Protein AF-A0A6N8G6D2-F1 (afdb_monomer_lite)

Radius of gyration: 18.11 Å; chains: 1; bounding box: 36×23×50 Å

Structure (mmCIF, N/CA/C/O backbone):
data_AF-A0A6N8G6D2-F1
#
_entry.id   AF-A0A6N8G6D2-F1
#
loop_
_atom_site.group_PDB
_atom_site.id
_atom_site.type_symbol
_atom_site.label_atom_id
_atom_site.label_alt_id
_atom_site.label_comp_id
_atom_site.label_asym_id
_atom_site.label_entity_id
_atom_site.label_seq_id
_atom_site.pdbx_PDB_ins_code
_atom_site.Cartn_x
_atom_site.Cartn_y
_atom_site.Cartn_z
_atom_site.occupancy
_atom_site.B_iso_or_equiv
_atom_site.auth_seq_id
_atom_site.auth_comp_id
_atom_site.auth_asym_id
_atom_site.auth_atom_id
_atom_site.pdbx_PDB_model_num
ATOM 1 N N . MET A 1 1 ? 1.265 -3.365 23.463 1.00 74.94 1 MET A N 1
ATOM 2 C CA . MET A 1 1 ? 0.790 -1.967 23.446 1.00 74.94 1 MET A CA 1
ATOM 3 C C . MET A 1 1 ? -0.461 -1.901 24.295 1.00 74.94 1 MET A C 1
ATOM 5 O O . MET A 1 1 ? -1.360 -2.697 24.056 1.00 74.94 1 MET A O 1
ATOM 9 N N . SER A 1 2 ? -0.490 -1.037 25.307 1.00 89.69 2 SER A N 1
ATOM 10 C CA . SER A 1 2 ? -1.670 -0.842 26.163 1.00 89.69 2 SER A CA 1
ATOM 11 C C . SER A 1 2 ? -2.688 0.113 25.518 1.00 89.69 2 SER A C 1
ATOM 13 O O . SER A 1 2 ? -2.339 0.878 24.615 1.00 89.69 2 SER A O 1
ATOM 15 N N . GLN A 1 3 ? -3.942 0.119 25.989 1.00 88.06 3 GLN A N 1
ATOM 16 C CA . GLN A 1 3 ? -4.967 1.054 25.491 1.00 88.06 3 GLN A CA 1
ATOM 17 C C . GLN A 1 3 ? -4.564 2.523 25.714 1.00 88.06 3 GLN A C 1
ATOM 19 O O . GLN A 1 3 ? -4.841 3.374 24.869 1.00 88.06 3 GLN A O 1
ATOM 24 N N . ALA A 1 4 ? -3.881 2.825 26.825 1.00 89.25 4 ALA A N 1
ATOM 25 C CA . ALA A 1 4 ? -3.388 4.168 27.136 1.00 89.25 4 ALA A CA 1
ATOM 26 C C . ALA A 1 4 ? -2.282 4.612 26.168 1.00 89.25 4 ALA A C 1
ATOM 28 O O . ALA A 1 4 ? -2.336 5.720 25.633 1.00 89.25 4 ALA A O 1
ATOM 29 N N . GLU A 1 5 ? -1.327 3.727 25.875 1.00 90.38 5 GLU A N 1
ATOM 30 C CA . GLU A 1 5 ? -0.281 3.980 24.877 1.00 90.38 5 GLU A CA 1
ATOM 31 C C . GLU A 1 5 ? -0.869 4.178 23.477 1.00 90.38 5 GLU A C 1
ATOM 33 O O . GLU A 1 5 ? -0.444 5.074 22.744 1.00 90.38 5 GLU A O 1
ATOM 38 N N . LEU A 1 6 ? -1.863 3.365 23.101 1.00 89.56 6 LEU A N 1
ATOM 39 C CA . LEU A 1 6 ? -2.538 3.477 21.810 1.00 89.56 6 LEU A CA 1
ATOM 40 C C . LEU A 1 6 ? -3.316 4.793 21.702 1.00 89.56 6 LEU A C 1
ATOM 42 O O . LEU A 1 6 ? -3.183 5.497 20.703 1.00 89.56 6 LEU A O 1
ATOM 46 N N . ALA A 1 7 ? -4.074 5.160 22.739 1.00 91.00 7 ALA A N 1
ATOM 47 C CA . ALA A 1 7 ? -4.801 6.424 22.813 1.00 91.00 7 ALA A CA 1
ATOM 48 C C . ALA A 1 7 ? -3.856 7.626 22.649 1.00 91.00 7 ALA A C 1
ATOM 50 O O . ALA A 1 7 ? -4.122 8.527 21.849 1.00 91.00 7 ALA A O 1
ATOM 51 N N . GLN A 1 8 ? -2.705 7.599 23.328 1.00 92.00 8 GLN A N 1
ATOM 52 C CA . GLN A 1 8 ? -1.685 8.639 23.215 1.00 92.00 8 GLN A CA 1
ATOM 53 C C . GLN A 1 8 ? -1.085 8.703 21.802 1.00 92.00 8 GLN A C 1
ATOM 55 O O . GLN A 1 8 ? -1.037 9.781 21.205 1.00 92.00 8 GLN A O 1
ATOM 60 N N . LYS A 1 9 ? -0.670 7.562 21.231 1.00 90.31 9 LYS A N 1
ATOM 61 C CA . LYS A 1 9 ? -0.086 7.501 19.877 1.00 90.31 9 LYS A CA 1
ATOM 62 C C . LYS A 1 9 ? -1.075 7.918 18.788 1.00 90.31 9 LYS A C 1
ATOM 64 O O . LYS A 1 9 ? -0.696 8.644 17.871 1.00 90.31 9 LYS A O 1
ATOM 69 N N . ALA A 1 10 ? -2.334 7.504 18.905 1.00 89.62 10 ALA A N 1
ATOM 70 C CA . ALA A 1 10 ? -3.398 7.833 17.960 1.00 89.62 10 ALA A CA 1
ATOM 71 C C . ALA A 1 10 ? -3.985 9.240 18.171 1.00 89.62 10 ALA A C 1
ATOM 73 O O . ALA A 1 10 ? -4.791 9.689 17.357 1.00 89.62 10 ALA A O 1
ATOM 74 N N . ARG A 1 11 ? -3.589 9.951 19.242 1.00 90.62 11 ARG A N 1
ATOM 75 C CA . ARG A 1 11 ? -4.169 11.238 19.673 1.00 90.62 11 ARG A CA 1
ATOM 76 C C . ARG A 1 11 ? -5.691 11.153 19.837 1.00 90.62 11 ARG A C 1
ATOM 78 O O . ARG A 1 11 ? -6.438 12.013 19.365 1.00 90.62 11 ARG A O 1
ATOM 85 N N . MET A 1 12 ? -6.142 10.087 20.490 1.00 89.12 12 MET A N 1
ATOM 86 C CA . MET A 1 12 ? -7.546 9.776 20.742 1.00 89.12 12 MET A CA 1
ATOM 87 C C . MET A 1 12 ? -7.814 9.658 22.239 1.00 89.12 12 MET A C 1
ATOM 89 O O . MET A 1 12 ? -6.921 9.373 23.029 1.00 89.12 12 MET A O 1
ATOM 93 N N . HIS A 1 13 ? -9.068 9.866 22.634 1.00 91.12 13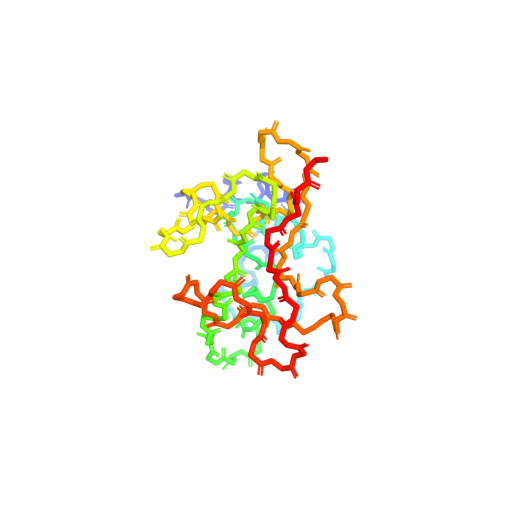 HIS A N 1
ATOM 94 C CA . HIS A 1 13 ? -9.483 9.654 24.015 1.00 91.12 13 HIS A CA 1
ATOM 95 C C . HIS A 1 13 ? -9.538 8.153 24.337 1.00 91.12 13 HIS A C 1
ATOM 97 O O . HIS A 1 13 ? -10.011 7.364 23.516 1.00 91.12 13 HIS A O 1
ATOM 103 N N . LEU A 1 14 ? -9.128 7.761 25.547 1.00 90.00 14 LEU A N 1
ATOM 104 C CA . LEU A 1 14 ? -9.085 6.357 25.978 1.00 90.00 14 LEU A CA 1
ATOM 105 C C . LEU A 1 14 ? -10.446 5.654 25.835 1.00 90.00 14 LEU A C 1
ATOM 107 O O . LEU A 1 14 ? -10.528 4.533 25.342 1.00 90.00 14 LEU A O 1
ATOM 111 N N . GLN A 1 15 ? -11.538 6.345 26.178 1.00 90.06 15 GLN A N 1
ATOM 112 C CA . GLN A 1 15 ? -12.890 5.792 26.020 1.00 90.06 15 GLN A CA 1
ATOM 113 C C . GLN A 1 15 ? -13.255 5.511 24.557 1.00 90.06 15 GLN A C 1
ATOM 115 O O . GLN A 1 15 ? -14.020 4.588 24.289 1.00 90.06 15 GLN A O 1
ATOM 120 N N . SER A 1 16 ? -12.735 6.294 23.608 1.00 87.75 16 SER A N 1
ATOM 121 C CA . SER A 1 16 ? -12.981 6.051 22.184 1.00 87.75 16 SER A CA 1
ATOM 1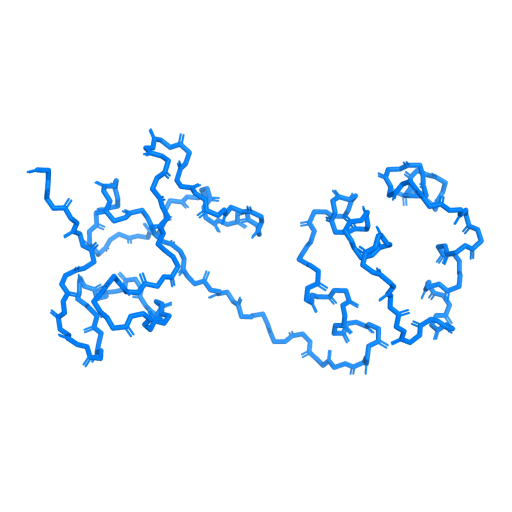22 C C . SER A 1 16 ? -12.309 4.758 21.734 1.00 87.75 16 SER A C 1
ATOM 124 O O . SER A 1 16 ? -12.934 3.989 21.015 1.00 87.75 16 SER A O 1
ATOM 126 N N . ILE A 1 17 ? -11.090 4.481 22.215 1.00 88.31 17 ILE A N 1
ATOM 127 C CA . ILE A 1 17 ? -10.401 3.204 21.974 1.00 88.31 17 ILE A CA 1
ATOM 128 C C . ILE A 1 17 ? -11.229 2.040 22.534 1.00 88.31 17 ILE A C 1
ATOM 130 O O . ILE A 1 17 ? -11.527 1.102 21.802 1.00 88.31 17 ILE A O 1
ATOM 134 N N . GLY A 1 18 ? -11.719 2.148 23.774 1.00 89.06 18 GLY A N 1
ATOM 135 C CA . GLY A 1 18 ? -12.566 1.108 24.370 1.00 89.06 18 GLY A CA 1
ATOM 136 C C . GLY A 1 18 ? -13.879 0.855 23.609 1.00 89.06 18 GLY A C 1
ATOM 137 O O . GLY A 1 18 ? -14.329 -0.285 23.503 1.00 89.06 18 GLY A O 1
ATOM 138 N N . LYS A 1 19 ? -14.502 1.890 23.025 1.00 88.56 19 LYS A N 1
ATOM 139 C CA . LYS A 1 19 ? -15.696 1.726 22.165 1.00 88.56 19 LYS A CA 1
ATOM 140 C C . LYS A 1 19 ? -15.384 1.010 20.849 1.00 88.56 19 LYS A C 1
ATOM 142 O O . LYS A 1 19 ? -16.225 0.253 20.370 1.00 88.56 19 LYS A O 1
ATOM 147 N N . ILE A 1 20 ? -14.199 1.240 20.291 1.00 87.25 20 ILE A N 1
ATOM 148 C CA . ILE A 1 20 ? -13.743 0.584 19.063 1.00 87.25 20 ILE A CA 1
ATOM 149 C C . ILE A 1 20 ? -13.436 -0.889 19.341 1.00 87.25 20 ILE A C 1
ATOM 151 O O . ILE A 1 20 ? -13.969 -1.751 18.653 1.00 87.25 20 ILE A O 1
ATOM 155 N N . GLU A 1 21 ? -12.667 -1.187 20.392 1.00 86.81 21 GLU A N 1
ATOM 156 C CA . GLU A 1 21 ? -12.319 -2.568 20.767 1.00 86.81 21 GLU A CA 1
ATOM 157 C C . GLU A 1 21 ? -13.544 -3.399 21.176 1.00 86.81 21 GLU A C 1
ATOM 159 O O . GLU A 1 21 ? -13.614 -4.585 20.875 1.00 86.81 21 GLU A O 1
ATOM 164 N N . SER A 1 22 ? -14.548 -2.778 21.805 1.00 86.19 22 SER A N 1
ATOM 165 C CA . SER A 1 22 ? -15.818 -3.446 22.136 1.00 86.19 22 SER A CA 1
ATOM 166 C C . SER A 1 22 ? -16.785 -3.598 20.952 1.00 86.19 22 SER A C 1
ATOM 168 O O . SER A 1 22 ? -17.919 -4.027 21.154 1.00 86.19 22 SER A O 1
ATOM 170 N N . GLY A 1 23 ? -16.386 -3.218 19.731 1.00 81.75 23 GLY A N 1
ATOM 171 C CA . GLY A 1 23 ? -17.211 -3.349 18.523 1.00 81.75 23 GLY A CA 1
ATOM 172 C C . GLY A 1 23 ? -18.410 -2.396 18.457 1.00 81.75 23 GLY A C 1
ATOM 173 O O . GLY A 1 23 ? -19.248 -2.512 17.569 1.00 81.75 23 GLY A O 1
ATOM 174 N N . LYS A 1 24 ? -18.509 -1.419 19.370 1.00 84.56 24 LYS A N 1
ATOM 175 C CA . LYS A 1 24 ? -19.602 -0.427 19.383 1.00 84.56 24 LYS A CA 1
ATOM 176 C C . LYS A 1 24 ? -19.436 0.648 18.309 1.00 84.56 24 LYS A C 1
ATOM 178 O O . LYS A 1 24 ? -20.365 1.409 18.048 1.00 84.56 24 LYS A O 1
ATOM 183 N N . THR A 1 25 ? -18.249 0.763 17.716 1.00 83.50 25 THR A N 1
ATOM 184 C CA . THR A 1 25 ? -17.951 1.714 16.642 1.00 83.50 25 THR A CA 1
ATOM 185 C C . THR A 1 25 ? -17.927 1.001 15.294 1.00 83.50 25 THR A C 1
ATOM 187 O O . THR A 1 25 ? -16.952 0.347 14.946 1.00 83.50 25 THR A O 1
ATOM 190 N N . THR A 1 26 ? -18.994 1.186 14.518 1.00 80.75 26 THR A N 1
ATOM 191 C CA . THR A 1 26 ? -19.153 0.621 13.166 1.00 80.75 26 THR A CA 1
ATOM 192 C C . THR A 1 26 ? -18.555 1.499 12.064 1.00 80.75 26 THR A C 1
ATOM 194 O O . THR A 1 26 ? -18.421 1.065 10.923 1.00 80.75 26 THR A O 1
ATOM 197 N N . ARG A 1 27 ? -18.185 2.748 12.382 1.00 84.56 27 ARG A N 1
ATOM 198 C CA . ARG A 1 27 ? -17.536 3.677 11.449 1.00 84.56 27 ARG A CA 1
ATOM 199 C C . ARG A 1 27 ? -16.558 4.592 12.174 1.00 84.56 27 ARG A C 1
ATOM 201 O O . ARG A 1 27 ? -16.921 5.247 13.151 1.00 84.56 27 ARG A O 1
ATOM 208 N N . LEU A 1 28 ? -15.338 4.686 11.654 1.00 86.19 28 LEU A N 1
ATOM 209 C CA . LEU A 1 28 ? -14.332 5.638 12.118 1.00 86.19 28 LEU A CA 1
ATOM 210 C C . LEU A 1 28 ? -14.439 6.944 11.326 1.00 86.19 28 LEU A C 1
ATOM 212 O O . LEU A 1 28 ? -14.672 6.945 10.119 1.00 86.19 28 LEU A O 1
ATOM 216 N N . ASN A 1 29 ? -14.261 8.075 12.008 1.00 89.25 29 ASN A N 1
ATOM 217 C CA . ASN A 1 29 ? -14.056 9.350 11.321 1.00 89.25 29 ASN A CA 1
ATOM 218 C C . ASN A 1 29 ? -12.616 9.428 10.770 1.00 89.25 29 ASN A C 1
ATOM 220 O O . ASN A 1 29 ? -11.728 8.723 11.249 1.00 89.25 29 ASN A O 1
ATOM 224 N N . SER A 1 30 ? -12.371 10.317 9.799 1.00 86.81 30 SER A N 1
ATOM 225 C CA . SER A 1 30 ? -11.061 10.450 9.133 1.00 86.81 30 SER A CA 1
ATOM 226 C C . SER A 1 30 ? -9.905 10.716 10.109 1.00 86.81 30 SER A C 1
ATOM 228 O O . SER A 1 30 ? -8.840 10.121 9.980 1.00 86.81 30 SER A O 1
ATOM 230 N N . LYS A 1 31 ? -10.115 11.534 11.148 1.00 89.31 31 LYS A N 1
ATOM 231 C CA . LYS A 1 31 ? -9.075 11.841 12.143 1.00 89.31 31 LYS A CA 1
ATOM 232 C C . LYS A 1 31 ? -8.704 10.619 12.989 1.00 89.31 31 LYS A C 1
ATOM 234 O O . LYS A 1 31 ? -7.526 10.383 13.240 1.00 89.31 31 LYS A O 1
ATOM 239 N N . SER A 1 32 ? -9.699 9.854 13.432 1.00 89.56 32 SER A N 1
ATOM 240 C CA . SER A 1 32 ? -9.512 8.623 14.201 1.00 89.56 32 SER A CA 1
ATOM 241 C C . SER A 1 32 ? -8.895 7.520 13.347 1.00 89.56 32 SER A C 1
ATOM 243 O O . SER A 1 32 ? -7.979 6.853 13.811 1.00 89.56 32 SER A O 1
ATOM 245 N N . SER A 1 33 ? -9.342 7.382 12.097 1.00 89.31 33 SER A N 1
ATOM 246 C CA . SER A 1 33 ? -8.768 6.458 11.114 1.00 89.31 33 SER A CA 1
ATOM 247 C C . SER A 1 33 ? -7.280 6.743 10.886 1.00 89.31 33 SER A C 1
ATOM 249 O O . SER A 1 33 ? -6.448 5.879 11.150 1.00 89.31 33 SER A O 1
ATOM 251 N N . ALA A 1 34 ? -6.919 7.982 10.537 1.00 87.50 34 ALA A N 1
ATOM 252 C CA . ALA A 1 34 ? -5.529 8.387 10.327 1.00 87.50 34 ALA A CA 1
ATOM 253 C C . ALA A 1 34 ? -4.663 8.235 11.593 1.00 87.50 34 ALA A C 1
ATOM 255 O O . ALA A 1 34 ? -3.516 7.786 11.528 1.00 87.50 34 ALA A O 1
ATOM 256 N N . GLY A 1 35 ? -5.210 8.587 12.762 1.00 90.56 35 GLY A N 1
ATOM 257 C CA . GLY A 1 35 ? -4.525 8.440 14.047 1.00 90.56 35 GLY A CA 1
ATOM 258 C C . GLY A 1 35 ? -4.206 6.981 14.377 1.00 90.56 35 GLY A C 1
ATOM 259 O O . GLY A 1 35 ? -3.064 6.657 14.705 1.00 90.56 35 GLY A O 1
ATOM 260 N N . LEU A 1 36 ? -5.194 6.095 14.241 1.00 90.19 36 LEU A N 1
ATOM 261 C CA . LEU A 1 36 ? -5.040 4.656 14.472 1.00 90.19 36 LEU A CA 1
ATOM 262 C C . LEU A 1 36 ? -4.121 4.010 13.439 1.00 90.19 36 LEU A C 1
ATOM 264 O O . LEU A 1 36 ? -3.235 3.249 13.810 1.00 90.19 36 LEU A O 1
ATOM 268 N N . SER A 1 37 ? -4.283 4.365 12.169 1.00 89.38 37 SER A N 1
ATOM 269 C CA . SER A 1 37 ? -3.459 3.906 11.051 1.00 89.38 37 SER A CA 1
ATOM 270 C C . SER A 1 37 ? -1.976 4.183 11.303 1.00 89.38 37 SER A C 1
ATOM 272 O O . SER A 1 37 ? -1.141 3.280 11.224 1.00 89.38 37 SER A O 1
ATOM 274 N N . LYS A 1 38 ? -1.652 5.397 11.763 1.00 87.06 38 LYS A N 1
ATOM 275 C CA . LYS A 1 38 ? -0.289 5.773 12.153 1.00 87.06 38 LYS A CA 1
ATOM 276 C C . LYS A 1 38 ? 0.195 5.062 13.419 1.00 87.06 38 LYS A C 1
ATOM 278 O O . LYS A 1 38 ? 1.353 4.658 13.486 1.00 87.06 38 LYS A O 1
ATOM 283 N N . ALA A 1 39 ? -0.656 4.937 14.436 1.00 90.25 39 ALA A N 1
ATOM 284 C CA . ALA A 1 39 ? -0.279 4.327 15.711 1.00 90.25 39 ALA A CA 1
ATOM 285 C C . ALA A 1 39 ? -0.019 2.816 15.593 1.00 90.25 39 ALA A C 1
ATOM 287 O O . ALA A 1 39 ? 0.892 2.300 16.241 1.00 90.25 39 ALA A O 1
ATOM 288 N N . LEU A 1 40 ? -0.807 2.135 14.758 1.00 87.44 40 LEU A N 1
ATOM 289 C CA . LEU A 1 40 ? -0.765 0.692 14.521 1.00 87.44 40 LEU A CA 1
ATOM 290 C C . LEU A 1 40 ? 0.097 0.305 13.310 1.00 87.44 40 LEU A C 1
ATOM 292 O O . LEU A 1 40 ? 0.365 -0.876 13.131 1.00 87.44 40 LEU A O 1
ATOM 296 N N . GLN A 1 41 ? 0.541 1.274 12.499 1.00 84.19 41 GLN A N 1
ATOM 297 C CA . GLN A 1 41 ? 1.284 1.048 11.249 1.00 84.19 41 GLN A CA 1
ATOM 298 C C . GLN A 1 41 ? 0.521 0.174 10.237 1.00 84.19 41 GLN A C 1
ATOM 300 O O . GLN A 1 41 ? 1.108 -0.606 9.489 1.00 84.19 41 GLN A O 1
ATOM 305 N N . VAL A 1 42 ? -0.803 0.328 10.192 1.00 84.88 42 VAL A N 1
ATOM 306 C CA . VAL A 1 42 ? -1.706 -0.377 9.264 1.00 84.88 42 VAL A CA 1
ATOM 307 C C . VAL A 1 42 ? -2.343 0.609 8.290 1.00 84.88 42 VAL A C 1
ATOM 309 O O . VAL A 1 42 ? -2.280 1.814 8.514 1.00 84.88 42 VAL A O 1
ATOM 312 N N . LEU A 1 43 ? -2.945 0.120 7.207 1.00 81.88 43 LEU A N 1
ATOM 313 C CA . LEU A 1 43 ? -3.689 0.965 6.269 1.00 81.88 43 LEU A CA 1
ATOM 314 C C . LEU A 1 43 ? -5.046 1.373 6.846 1.00 81.88 43 LEU A C 1
ATOM 316 O O . LEU A 1 43 ? -5.681 0.609 7.575 1.00 81.88 43 LEU A O 1
ATOM 320 N N . GLU A 1 44 ? -5.517 2.563 6.474 1.00 84.38 44 GLU A N 1
ATOM 321 C CA . GLU A 1 44 ? -6.854 3.034 6.853 1.00 84.38 44 GLU A CA 1
ATOM 322 C C . GLU A 1 44 ? -7.958 2.128 6.292 1.00 84.38 44 GLU A C 1
ATOM 324 O O . GLU A 1 44 ? -8.955 1.890 6.972 1.00 84.38 44 GLU A O 1
ATOM 329 N N . GLU A 1 45 ? -7.756 1.538 5.106 1.00 80.06 45 GLU A N 1
ATOM 330 C CA . GLU A 1 45 ? -8.722 0.598 4.522 1.00 80.06 45 GLU A CA 1
ATOM 331 C C . GLU A 1 45 ? -8.921 -0.650 5.393 1.00 80.06 45 GLU A C 1
ATOM 333 O O . GLU A 1 45 ? -10.028 -1.181 5.470 1.00 80.06 45 GLU A O 1
ATOM 338 N N . TYR A 1 46 ? -7.878 -1.104 6.096 1.00 84.19 46 TYR A N 1
ATOM 339 C CA . TYR A 1 46 ? -7.981 -2.249 7.004 1.00 84.19 46 TYR A CA 1
ATOM 340 C C . TYR A 1 46 ? -8.789 -1.910 8.253 1.00 84.19 46 TYR A C 1
ATOM 342 O O . TYR A 1 46 ? -9.539 -2.752 8.742 1.00 84.19 46 TYR A O 1
ATOM 350 N N . LEU A 1 47 ? -8.677 -0.675 8.746 1.00 86.38 47 LEU A N 1
ATOM 351 C CA . LEU A 1 47 ? -9.479 -0.202 9.872 1.00 86.38 47 LEU A CA 1
ATOM 352 C C . LEU A 1 47 ? -10.957 -0.084 9.486 1.00 86.38 47 LEU A C 1
ATOM 354 O O . LEU A 1 47 ? -11.826 -0.484 10.257 1.00 86.38 47 LEU A O 1
ATOM 358 N N . ASP A 1 48 ? -11.248 0.416 8.285 1.00 83.25 48 ASP A N 1
ATOM 359 C CA . ASP A 1 48 ? -12.616 0.508 7.768 1.00 83.25 48 ASP A CA 1
ATOM 360 C C . ASP A 1 48 ? -13.233 -0.880 7.523 1.00 83.25 48 ASP A C 1
ATOM 362 O O . ASP A 1 48 ? -14.368 -1.133 7.931 1.00 83.25 48 ASP A O 1
ATOM 366 N N . ALA A 1 49 ? -12.470 -1.814 6.943 1.00 81.44 49 ALA A N 1
ATOM 367 C CA . ALA A 1 49 ? -12.895 -3.202 6.766 1.00 81.44 49 ALA A CA 1
ATOM 368 C C . ALA A 1 49 ? -13.165 -3.900 8.111 1.00 81.44 49 ALA A C 1
ATOM 370 O O . ALA A 1 49 ? -14.205 -4.544 8.263 1.00 81.44 49 ALA A O 1
ATOM 371 N N . ALA A 1 50 ? -12.288 -3.705 9.104 1.00 83.19 50 ALA A N 1
ATOM 372 C CA . ALA A 1 50 ? -12.470 -4.231 10.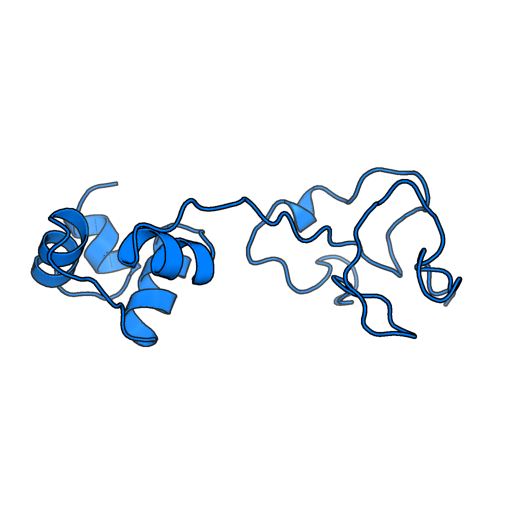455 1.00 83.19 50 ALA A CA 1
ATOM 373 C C . ALA A 1 50 ? -13.735 -3.669 11.127 1.00 83.19 50 ALA A C 1
ATOM 375 O O . ALA A 1 50 ? -14.514 -4.430 11.696 1.00 83.19 50 ALA A O 1
ATOM 376 N N . CYS A 1 51 ? -13.995 -2.361 11.010 1.00 84.06 51 CYS A N 1
ATOM 377 C CA . CYS A 1 51 ? -15.212 -1.738 11.542 1.00 84.06 51 CYS A CA 1
ATOM 378 C C . CYS A 1 51 ? -16.500 -2.232 10.867 1.00 84.06 51 CYS A C 1
ATOM 380 O O . CYS A 1 51 ? -17.546 -2.283 11.513 1.00 84.06 51 CYS A O 1
ATOM 382 N N . LYS A 1 52 ? -16.435 -2.595 9.582 1.00 81.88 52 LYS A N 1
ATOM 383 C CA . LYS A 1 52 ? -17.574 -3.108 8.804 1.00 81.88 52 LYS A CA 1
ATOM 384 C C . LYS A 1 52 ? -17.755 -4.626 8.901 1.00 81.88 52 LYS A C 1
ATOM 386 O O . LYS A 1 52 ? -18.722 -5.142 8.349 1.00 81.88 52 LYS A O 1
ATOM 391 N N . GLY A 1 53 ? -16.840 -5.340 9.558 1.00 77.62 53 GLY A N 1
ATOM 392 C CA . GLY A 1 53 ? -16.851 -6.805 9.613 1.00 77.62 53 GLY A CA 1
ATOM 393 C C . GLY A 1 53 ? -16.620 -7.469 8.250 1.00 77.62 53 GLY A C 1
ATOM 394 O O . GLY A 1 53 ? -17.031 -8.608 8.044 1.00 77.62 53 GLY A O 1
ATOM 395 N N . ILE A 1 54 ? -15.995 -6.760 7.306 1.00 80.12 54 ILE A N 1
ATOM 396 C CA . ILE A 1 54 ? -15.678 -7.294 5.979 1.00 80.12 54 ILE A CA 1
ATOM 397 C C . ILE A 1 54 ? -14.354 -8.058 6.090 1.00 80.12 54 ILE A C 1
ATOM 399 O O . ILE A 1 54 ? -13.404 -7.530 6.677 1.00 80.12 54 ILE A O 1
ATOM 403 N N . PRO A 1 55 ? -14.245 -9.276 5.527 1.00 73.50 55 PRO A N 1
ATOM 404 C CA . PRO A 1 55 ? -12.974 -9.982 5.490 1.00 73.50 55 PRO A CA 1
ATOM 405 C C . PRO A 1 55 ? -11.930 -9.124 4.771 1.00 73.50 55 PRO A C 1
ATOM 407 O O . PRO A 1 55 ? -12.101 -8.744 3.609 1.00 73.50 55 PRO A O 1
ATOM 410 N N . ILE A 1 56 ? -10.837 -8.817 5.473 1.00 68.38 56 ILE A N 1
ATOM 411 C CA . ILE A 1 56 ? -9.698 -8.104 4.898 1.00 68.38 56 ILE A CA 1
ATOM 412 C C . ILE A 1 56 ? -9.052 -9.049 3.890 1.00 68.38 56 ILE A C 1
ATOM 414 O O . ILE A 1 56 ? -8.261 -9.922 4.240 1.00 68.38 56 ILE A O 1
ATOM 418 N N . THR A 1 57 ? -9.403 -8.884 2.618 1.00 61.53 57 THR A N 1
ATOM 419 C CA . THR A 1 57 ? -8.618 -9.477 1.543 1.00 61.53 57 THR A CA 1
ATOM 420 C C . THR A 1 57 ? -7.370 -8.617 1.470 1.00 61.53 57 THR A C 1
ATOM 422 O O . THR A 1 57 ? -7.475 -7.432 1.159 1.00 61.53 57 THR A O 1
ATOM 425 N N . ALA A 1 58 ? -6.212 -9.155 1.854 1.00 56.19 58 ALA A N 1
ATOM 426 C CA . ALA A 1 58 ? -4.951 -8.435 1.757 1.00 56.19 58 ALA A CA 1
ATOM 427 C C . ALA A 1 58 ? -4.686 -8.140 0.277 1.00 56.19 58 ALA A C 1
ATOM 429 O O . ALA A 1 58 ? -4.065 -8.934 -0.427 1.00 56.19 58 ALA A O 1
ATOM 430 N N . VAL A 1 59 ? -5.190 -7.010 -0.219 1.00 54.31 59 VAL A N 1
ATOM 431 C CA . VAL A 1 59 ? -4.783 -6.479 -1.510 1.00 54.31 59 VAL A CA 1
ATOM 432 C C . VAL A 1 59 ? -3.381 -5.950 -1.272 1.00 54.31 59 VAL A C 1
ATOM 434 O O . VAL A 1 59 ? -3.172 -4.780 -0.962 1.00 54.31 59 VAL A O 1
ATOM 437 N N . GLN A 1 60 ? -2.402 -6.850 -1.347 1.00 60.66 60 GLN A N 1
ATOM 438 C CA . GLN A 1 60 ? -1.019 -6.463 -1.539 1.00 60.66 60 GLN A CA 1
ATOM 439 C C . GLN A 1 60 ? -0.970 -5.803 -2.915 1.00 60.66 60 GLN A C 1
ATOM 441 O O . GLN A 1 60 ? -0.741 -6.460 -3.926 1.00 60.66 60 GLN A O 1
ATOM 446 N N . GLN A 1 61 ? -1.277 -4.506 -2.974 1.00 69.31 61 GLN A N 1
ATOM 447 C CA . GLN A 1 61 ? -0.924 -3.710 -4.134 1.00 69.31 61 GLN A CA 1
ATOM 448 C C . GLN A 1 61 ? 0.587 -3.829 -4.261 1.00 69.31 61 GLN A C 1
ATOM 450 O O . GLN A 1 61 ? 1.330 -3.339 -3.408 1.00 69.31 61 GLN A O 1
ATOM 455 N N . LEU A 1 62 ? 1.026 -4.563 -5.281 1.00 78.81 62 LEU A N 1
ATOM 456 C CA . LEU A 1 62 ? 2.435 -4.697 -5.580 1.00 78.81 62 LEU A CA 1
ATOM 457 C C . LEU A 1 62 ? 2.928 -3.329 -6.027 1.00 78.81 62 LEU A C 1
ATOM 459 O O . LEU A 1 62 ? 2.356 -2.699 -6.915 1.00 78.81 62 LEU A O 1
ATOM 463 N N . LYS A 1 63 ? 3.992 -2.870 -5.384 1.00 84.06 63 LYS A N 1
ATOM 464 C CA . LYS A 1 63 ? 4.627 -1.598 -5.694 1.00 84.06 63 LYS A CA 1
ATOM 465 C C . LYS A 1 63 ? 6.046 -1.877 -6.142 1.00 84.06 63 LYS A C 1
ATOM 467 O O . LYS A 1 63 ? 6.714 -2.753 -5.594 1.00 84.06 63 LYS A O 1
ATOM 472 N N . ILE A 1 64 ? 6.494 -1.132 -7.139 1.00 86.38 64 ILE A N 1
ATOM 473 C CA . ILE A 1 64 ? 7.874 -1.164 -7.617 1.00 86.38 64 ILE A CA 1
ATOM 474 C C . ILE A 1 64 ? 8.356 0.246 -7.870 1.00 86.38 64 ILE A C 1
ATOM 476 O O . ILE A 1 64 ? 7.580 1.161 -8.129 1.00 86.38 64 ILE A O 1
ATOM 480 N N . CYS A 1 65 ? 9.670 0.429 -7.842 1.00 87.62 65 CYS A N 1
ATOM 481 C CA . CYS A 1 65 ? 10.246 1.663 -8.334 1.00 87.62 65 CYS A CA 1
ATOM 482 C C . CYS A 1 65 ? 10.588 1.506 -9.821 1.00 87.62 65 CYS A C 1
ATOM 484 O O . CYS A 1 65 ? 11.541 0.807 -10.138 1.00 87.62 65 CYS A O 1
ATOM 486 N N . PRO A 1 66 ? 9.938 2.213 -10.754 1.00 84.75 66 PRO A N 1
ATOM 487 C CA . PRO A 1 66 ? 10.176 2.038 -12.185 1.00 84.75 66 PRO A CA 1
ATOM 488 C C . PRO A 1 66 ? 11.574 2.516 -12.608 1.00 84.75 66 PRO A C 1
ATOM 490 O O . PRO A 1 66 ? 12.032 2.210 -13.706 1.00 84.75 66 PRO A O 1
ATOM 493 N N . ARG A 1 67 ? 12.267 3.272 -11.746 1.00 86.75 67 ARG A N 1
ATOM 494 C CA . ARG A 1 67 ? 13.652 3.711 -11.957 1.00 86.75 67 ARG A CA 1
ATOM 495 C C . ARG A 1 67 ? 14.683 2.779 -11.321 1.00 86.75 67 ARG A C 1
ATOM 497 O O . ARG A 1 67 ? 15.719 2.533 -11.931 1.00 86.75 67 ARG A O 1
ATOM 504 N N . CYS A 1 68 ? 14.423 2.295 -10.108 1.00 85.19 68 CYS A N 1
ATOM 505 C CA . CYS A 1 68 ? 15.395 1.518 -9.329 1.00 85.19 68 CYS A CA 1
ATOM 506 C C . CYS A 1 68 ? 15.239 0.008 -9.524 1.00 85.19 68 CYS A C 1
ATOM 508 O O . CYS A 1 68 ? 16.239 -0.705 -9.535 1.00 85.19 68 CYS A O 1
ATOM 510 N N . TRP A 1 69 ? 14.011 -0.464 -9.734 1.00 86.44 69 TRP A N 1
ATOM 511 C CA . TRP A 1 69 ? 13.709 -1.883 -9.827 1.00 86.44 69 TRP A CA 1
ATOM 512 C C . TRP A 1 69 ? 14.318 -2.514 -11.083 1.00 86.44 69 TRP A C 1
ATOM 514 O O . TRP A 1 69 ? 14.406 -1.913 -12.168 1.00 86.44 69 TRP A O 1
ATOM 524 N N . THR A 1 70 ? 14.735 -3.769 -10.935 1.00 82.56 70 THR A N 1
ATOM 525 C CA . THR A 1 70 ? 15.243 -4.586 -12.033 1.00 82.56 70 THR A CA 1
ATOM 526 C C . THR A 1 70 ? 14.175 -5.598 -12.445 1.00 82.56 70 THR A C 1
ATOM 528 O O . THR A 1 70 ? 13.756 -6.409 -11.630 1.00 82.56 70 THR A O 1
ATOM 531 N N . PRO A 1 71 ? 13.707 -5.576 -13.705 1.00 79.12 71 PRO A N 1
ATOM 532 C CA . PRO A 1 71 ? 12.664 -6.486 -14.147 1.00 79.12 71 PRO A CA 1
ATOM 533 C C . PRO A 1 71 ? 13.028 -7.953 -13.934 1.00 79.12 71 PRO A C 1
ATOM 535 O O . PRO A 1 71 ? 14.123 -8.372 -14.303 1.00 79.12 71 PRO A O 1
ATOM 538 N N . GLY A 1 72 ? 12.090 -8.723 -13.383 1.00 72.00 72 GLY A N 1
ATOM 539 C CA . GLY A 1 72 ? 12.295 -10.135 -13.059 1.00 72.00 72 GLY A CA 1
ATOM 540 C C . GLY A 1 72 ? 12.909 -10.387 -11.680 1.00 72.00 72 GLY A C 1
ATOM 541 O O . GLY A 1 72 ? 13.066 -11.547 -11.311 1.00 72.00 72 GLY A O 1
ATOM 542 N N . THR A 1 73 ? 13.220 -9.343 -10.903 1.00 79.12 73 THR A N 1
ATOM 543 C CA . THR A 1 73 ? 13.553 -9.478 -9.478 1.00 79.12 73 THR A CA 1
ATOM 544 C C . THR A 1 73 ? 12.336 -9.189 -8.608 1.00 79.12 73 THR A C 1
ATOM 546 O O . THR A 1 73 ? 11.386 -8.525 -9.031 1.00 79.12 73 THR A O 1
ATOM 549 N N . GLU A 1 74 ? 12.371 -9.650 -7.362 1.00 80.31 74 GLU A N 1
ATOM 550 C CA . GLU A 1 74 ? 11.389 -9.238 -6.360 1.00 80.31 74 GLU A CA 1
ATOM 551 C C . GLU A 1 74 ? 11.420 -7.713 -6.151 1.00 80.31 74 GLU A C 1
ATOM 553 O O . GLU A 1 74 ? 12.400 -7.037 -6.490 1.00 80.31 74 GLU A O 1
ATOM 558 N N . ALA A 1 75 ? 10.317 -7.163 -5.638 1.00 79.06 75 ALA A N 1
ATOM 559 C CA . ALA A 1 75 ? 10.257 -5.758 -5.254 1.00 79.06 75 ALA A CA 1
ATOM 560 C C . ALA A 1 75 ? 11.198 -5.512 -4.074 1.00 79.06 75 ALA A C 1
ATOM 562 O O . ALA A 1 75 ? 11.377 -6.374 -3.213 1.00 79.06 75 ALA A O 1
ATOM 563 N N . GLU A 1 76 ? 11.783 -4.319 -4.008 1.00 80.25 76 GLU A N 1
ATOM 564 C CA . GLU A 1 76 ? 12.622 -3.967 -2.871 1.00 80.25 76 GLU A CA 1
ATOM 565 C C . GLU A 1 76 ? 11.816 -4.027 -1.562 1.00 80.25 76 GLU A C 1
ATOM 567 O O . GLU A 1 76 ? 10.667 -3.583 -1.509 1.00 80.25 76 GLU A O 1
ATOM 572 N N . ALA A 1 77 ? 12.441 -4.500 -0.477 1.00 77.75 77 ALA A N 1
ATOM 573 C CA . ALA A 1 77 ? 11.790 -4.689 0.825 1.00 77.75 77 ALA A CA 1
ATOM 574 C C . ALA A 1 77 ? 11.101 -3.422 1.375 1.00 77.75 77 ALA A C 1
ATOM 576 O O . ALA A 1 77 ? 10.180 -3.521 2.181 1.00 77.75 77 ALA A O 1
ATOM 577 N N . MET A 1 78 ? 11.492 -2.227 0.914 1.00 79.56 78 MET A N 1
ATOM 578 C CA . MET A 1 78 ? 10.822 -0.967 1.263 1.00 79.56 78 MET A CA 1
ATOM 579 C C . MET A 1 78 ? 9.325 -0.963 0.912 1.00 79.56 78 MET A C 1
ATOM 581 O O . MET A 1 78 ? 8.535 -0.341 1.622 1.00 79.56 78 MET A O 1
ATOM 585 N N . TRP A 1 79 ? 8.923 -1.684 -0.139 1.00 77.94 79 TRP A N 1
ATOM 586 C CA . TRP A 1 79 ? 7.532 -1.777 -0.580 1.00 77.94 79 TRP A CA 1
ATOM 587 C C . TRP A 1 79 ? 6.664 -2.666 0.314 1.00 77.94 79 TRP A C 1
ATOM 589 O O . TRP A 1 79 ? 5.440 -2.582 0.244 1.00 77.94 79 TRP A O 1
ATOM 599 N N . LEU A 1 80 ? 7.274 -3.455 1.209 1.00 72.31 80 LEU A N 1
ATOM 600 C CA . LEU A 1 80 ? 6.554 -4.191 2.255 1.00 72.31 80 LEU A CA 1
ATOM 601 C C . LEU A 1 80 ? 5.931 -3.247 3.288 1.00 72.31 80 LEU A C 1
ATOM 603 O O . LEU A 1 80 ? 4.998 -3.632 3.990 1.00 72.31 80 LEU A O 1
ATOM 607 N N . HIS A 1 81 ? 6.425 -2.007 3.396 1.00 75.38 81 HIS A N 1
ATOM 608 C CA . HIS A 1 81 ? 5.840 -1.034 4.303 1.00 75.38 81 HIS A CA 1
ATOM 609 C C . HIS A 1 81 ? 4.477 -0.579 3.752 1.00 75.38 81 HIS A C 1
ATOM 611 O O . HIS A 1 81 ? 4.440 0.008 2.666 1.00 75.38 81 HIS A O 1
ATOM 617 N N . PRO A 1 82 ? 3.358 -0.741 4.482 1.00 70.75 82 PRO A N 1
ATOM 618 C CA . PRO A 1 82 ? 2.026 -0.438 3.946 1.00 70.75 82 PRO A CA 1
ATOM 619 C C . PRO A 1 82 ? 1.895 1.022 3.481 1.00 70.75 82 PRO A C 1
ATOM 621 O O . PRO A 1 82 ? 1.374 1.314 2.406 1.00 70.75 82 PRO A O 1
ATOM 624 N N . HIS A 1 83 ? 2.495 1.934 4.249 1.00 74.44 83 HIS A N 1
ATOM 625 C CA . HIS A 1 83 ? 2.532 3.376 3.976 1.00 74.44 83 HIS A CA 1
ATOM 626 C C . HIS A 1 83 ? 3.553 3.829 2.918 1.00 74.44 83 HIS A C 1
ATOM 628 O O . HIS A 1 83 ? 3.647 5.025 2.644 1.00 74.44 83 HIS A O 1
ATOM 634 N N . SER A 1 84 ? 4.331 2.922 2.318 1.00 78.31 84 SER A N 1
ATOM 635 C CA . SER A 1 84 ? 5.273 3.296 1.255 1.00 78.31 84 SER A CA 1
ATOM 636 C C . SER A 1 84 ? 4.502 3.754 0.009 1.00 78.31 84 SER A C 1
ATOM 638 O O . SER A 1 84 ? 3.842 2.964 -0.662 1.00 78.31 84 SER A O 1
ATOM 640 N N . LYS A 1 85 ? 4.521 5.058 -0.282 1.00 80.56 85 LYS A N 1
ATOM 641 C CA . LYS A 1 85 ? 3.925 5.629 -1.509 1.00 80.56 85 LYS A CA 1
ATOM 642 C C . LYS A 1 85 ? 4.976 5.964 -2.564 1.00 80.56 85 LYS A C 1
ATOM 644 O O . LYS A 1 85 ? 4.707 5.877 -3.754 1.00 80.56 85 LYS A O 1
ATOM 649 N N . PHE A 1 86 ? 6.180 6.301 -2.117 1.00 84.88 86 PHE A N 1
ATOM 650 C CA . PHE A 1 86 ? 7.288 6.724 -2.963 1.00 84.88 86 PHE A CA 1
ATOM 651 C C . PHE A 1 86 ? 8.516 5.862 -2.690 1.00 84.88 86 PHE A C 1
ATOM 653 O O . PHE A 1 86 ? 8.747 5.440 -1.556 1.00 84.88 86 PHE A O 1
ATOM 660 N N . CYS A 1 87 ? 9.331 5.646 -3.720 1.00 85.50 87 CYS A N 1
ATOM 661 C CA . CYS A 1 87 ? 10.631 5.004 -3.590 1.00 85.50 87 CYS A CA 1
ATOM 662 C C . CYS A 1 87 ? 11.546 5.819 -2.666 1.00 85.50 87 CYS A C 1
ATOM 664 O O . CYS A 1 87 ? 11.782 7.001 -2.915 1.00 85.50 87 CYS A O 1
ATOM 666 N N . PHE A 1 88 ? 12.137 5.182 -1.653 1.00 84.56 88 PHE A N 1
ATOM 667 C CA . PHE A 1 88 ? 13.020 5.868 -0.700 1.00 84.56 88 PHE A CA 1
ATOM 668 C C . PHE A 1 88 ? 14.364 6.289 -1.312 1.00 84.56 88 PHE A C 1
ATOM 670 O O . PHE A 1 88 ? 15.024 7.172 -0.777 1.00 84.56 88 PHE A O 1
ATOM 677 N N . ALA A 1 89 ? 14.760 5.695 -2.443 1.00 84.38 89 ALA A N 1
ATOM 678 C CA . ALA A 1 89 ? 16.014 6.015 -3.124 1.00 84.38 89 ALA A CA 1
ATOM 679 C C . ALA A 1 89 ? 15.888 7.161 -4.142 1.00 84.38 89 ALA A C 1
ATOM 681 O O . ALA A 1 89 ? 16.802 7.968 -4.276 1.00 84.38 89 ALA A O 1
ATOM 682 N N . CYS A 1 90 ? 14.781 7.237 -4.889 1.00 85.75 90 CYS A N 1
ATOM 683 C CA . CYS A 1 90 ? 14.636 8.212 -5.981 1.00 85.75 90 CYS A CA 1
ATOM 684 C C . CYS A 1 90 ? 13.323 9.009 -5.969 1.00 85.75 90 CYS A C 1
ATOM 686 O O . CYS A 1 90 ? 13.041 9.725 -6.931 1.00 85.75 90 CYS A O 1
ATOM 688 N N . GLY A 1 91 ? 12.492 8.852 -4.935 1.00 84.12 91 GLY A N 1
ATOM 689 C CA . GLY A 1 91 ? 11.232 9.582 -4.759 1.00 84.12 91 GLY A CA 1
ATOM 690 C C . GLY A 1 91 ? 10.136 9.238 -5.769 1.00 84.12 91 GLY A C 1
ATOM 691 O O . GLY A 1 91 ? 9.102 9.891 -5.790 1.00 84.12 91 GLY A O 1
ATOM 692 N N . THR A 1 92 ? 10.349 8.238 -6.624 1.00 84.94 92 THR A N 1
ATOM 693 C CA . THR A 1 92 ? 9.406 7.884 -7.689 1.00 84.94 92 THR A CA 1
ATOM 694 C C . THR A 1 92 ? 8.315 6.944 -7.176 1.00 84.94 92 THR A C 1
ATOM 696 O O . THR A 1 92 ? 8.619 5.971 -6.486 1.00 84.94 92 THR A O 1
ATOM 69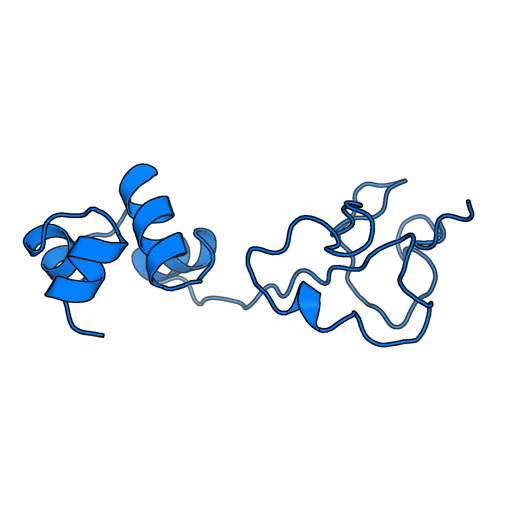9 N N . ASP A 1 93 ? 7.062 7.216 -7.521 1.00 82.06 93 ASP A N 1
ATOM 700 C CA . ASP A 1 93 ? 5.896 6.366 -7.283 1.00 82.06 93 ASP A CA 1
ATOM 701 C C . ASP A 1 93 ? 5.666 5.383 -8.447 1.00 82.06 93 ASP A C 1
ATOM 703 O O . ASP A 1 93 ? 5.952 5.699 -9.609 1.00 82.06 93 ASP A O 1
ATOM 707 N N . SER A 1 94 ? 5.186 4.172 -8.135 1.00 73.69 94 SER A N 1
ATOM 708 C CA . SER A 1 94 ? 4.564 3.255 -9.109 1.00 73.69 94 SER A CA 1
ATOM 709 C C . SER A 1 94 ? 3.915 2.060 -8.398 1.00 73.69 94 SER A C 1
ATOM 711 O O . SER A 1 94 ? 4.489 0.981 -8.259 1.00 73.69 94 SER A O 1
ATOM 713 N N . ASP A 1 95 ? 2.678 2.252 -7.961 1.00 77.81 95 ASP A N 1
ATOM 714 C CA . ASP A 1 95 ? 1.710 1.177 -7.694 1.00 77.81 95 ASP A CA 1
ATOM 715 C C . ASP A 1 95 ? 0.910 0.801 -8.963 1.00 77.81 95 ASP A C 1
ATOM 717 O O . ASP A 1 95 ? 0.223 -0.222 -9.018 1.00 77.81 95 ASP A O 1
ATOM 721 N N . ARG A 1 96 ? 1.011 1.641 -10.002 1.00 85.19 96 ARG A N 1
ATOM 722 C CA . ARG A 1 96 ? 0.258 1.561 -11.256 1.00 85.19 96 ARG A CA 1
ATOM 723 C C . ARG A 1 96 ? 1.151 1.697 -12.480 1.00 85.19 96 ARG A C 1
ATOM 725 O O . ARG A 1 96 ? 2.261 2.231 -12.425 1.00 85.19 96 ARG A O 1
ATOM 732 N N . CYS A 1 97 ? 0.648 1.219 -13.613 1.00 85.19 97 CYS A N 1
ATOM 733 C CA . CYS A 1 97 ? 1.242 1.451 -14.918 1.00 85.19 97 CYS A CA 1
ATOM 734 C C . CYS A 1 97 ? 1.120 2.931 -15.302 1.00 85.19 97 CYS A C 1
ATOM 736 O O . CYS A 1 97 ? 0.032 3.491 -15.288 1.00 85.19 97 CYS A O 1
ATOM 738 N N . ARG A 1 98 ? 2.212 3.553 -15.748 1.00 83.44 98 ARG A N 1
ATOM 739 C CA . ARG A 1 98 ? 2.208 4.966 -16.171 1.00 83.44 98 ARG A CA 1
ATOM 740 C C . ARG A 1 98 ? 1.438 5.244 -17.459 1.00 83.44 98 ARG A C 1
ATOM 742 O O . ARG A 1 98 ? 1.094 6.390 -17.712 1.00 83.44 98 ARG A O 1
ATOM 749 N N . SER A 1 99 ? 1.223 4.222 -18.285 1.00 86.12 99 SER A N 1
ATOM 750 C CA . SER A 1 99 ? 0.540 4.371 -19.572 1.00 86.12 99 SER A CA 1
ATOM 751 C C . SER A 1 99 ? -0.973 4.214 -19.429 1.00 86.12 99 SER A C 1
ATOM 753 O O . SER A 1 99 ? -1.710 5.100 -19.843 1.00 86.12 99 SER A O 1
ATOM 755 N N . CYS A 1 100 ? -1.442 3.121 -18.820 1.00 87.88 100 CYS A N 1
ATOM 756 C CA . CYS A 1 100 ? -2.877 2.835 -18.701 1.00 87.88 100 CYS A CA 1
ATOM 757 C C . CYS A 1 100 ? -3.452 3.034 -17.292 1.00 87.88 100 CYS A C 1
ATOM 759 O O . CYS A 1 100 ? -4.639 2.814 -17.093 1.00 87.88 100 CYS A O 1
ATOM 761 N N . ASN A 1 101 ? -2.635 3.426 -16.309 1.00 85.25 101 ASN A N 1
ATOM 762 C CA . ASN A 1 101 ? -3.026 3.621 -14.907 1.00 85.25 101 ASN A CA 1
ATOM 763 C C . ASN A 1 101 ? -3.558 2.366 -14.177 1.00 85.25 101 ASN A C 1
ATOM 765 O O . ASN A 1 101 ? -4.042 2.455 -13.043 1.00 85.25 101 ASN A O 1
ATOM 769 N N . GLU A 1 102 ? -3.430 1.187 -14.787 1.00 85.81 102 GLU A N 1
ATOM 770 C CA . GLU A 1 102 ? -3.821 -0.079 -14.166 1.00 85.81 102 GLU A CA 1
ATOM 771 C C . GLU A 1 102 ? -2.859 -0.509 -13.062 1.00 85.81 102 GLU A C 1
ATOM 773 O O . GLU A 1 102 ? -1.652 -0.267 -13.140 1.00 85.81 102 GLU A O 1
ATOM 778 N N . ALA A 1 103 ? -3.394 -1.172 -12.037 1.00 84.44 103 ALA A N 1
ATOM 779 C CA . ALA A 1 103 ? -2.604 -1.662 -10.912 1.00 84.44 103 ALA A CA 1
ATOM 780 C C . ALA A 1 103 ? -1.581 -2.720 -11.353 1.00 84.44 103 ALA A C 1
ATOM 782 O O . ALA A 1 103 ? -1.821 -3.529 -12.255 1.00 84.44 103 ALA A O 1
ATOM 783 N N . ILE A 1 104 ? -0.42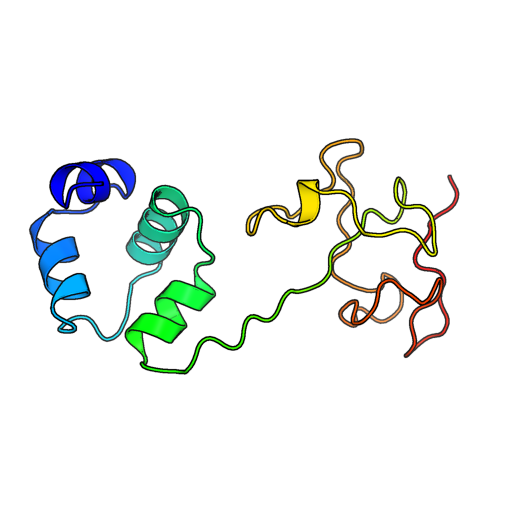5 -2.733 -10.693 1.00 83.00 104 ILE A N 1
ATOM 784 C CA . ILE A 1 104 ? 0.595 -3.752 -10.936 1.00 83.00 104 ILE A CA 1
ATOM 785 C C . ILE A 1 104 ? 0.155 -5.046 -10.249 1.00 83.00 104 ILE A C 1
ATOM 787 O O . ILE A 1 104 ? 0.090 -5.135 -9.027 1.00 83.00 104 ILE A O 1
ATOM 791 N N . VAL A 1 105 ? -0.166 -6.055 -11.057 1.00 79.88 105 VAL A N 1
ATOM 792 C CA . VAL A 1 105 ? -0.682 -7.351 -10.580 1.00 79.88 105 VAL A CA 1
ATOM 793 C C . VAL A 1 105 ? 0.401 -8.418 -10.434 1.00 79.88 105 VAL A C 1
ATOM 795 O O . VAL A 1 105 ? 0.180 -9.441 -9.792 1.00 79.88 105 VAL A O 1
ATOM 798 N N . SER A 1 106 ? 1.576 -8.220 -11.038 1.00 78.56 106 SER A N 1
ATOM 799 C CA . SER A 1 106 ? 2.668 -9.190 -10.980 1.00 78.56 106 SER A CA 1
ATOM 800 C C . SER A 1 106 ? 4.022 -8.546 -11.250 1.00 78.56 106 SER A C 1
ATOM 802 O O . SER A 1 106 ? 4.164 -7.758 -12.181 1.00 78.56 106 SER A O 1
ATOM 804 N N . LEU A 1 107 ? 5.029 -8.955 -10.476 1.00 77.94 107 LEU A N 1
ATOM 805 C CA . LEU A 1 107 ? 6.433 -8.571 -10.665 1.00 77.94 107 LEU A CA 1
ATOM 806 C C . LEU A 1 107 ? 7.187 -9.502 -11.623 1.00 77.94 107 LEU A C 1
ATOM 808 O O . LEU A 1 107 ? 8.320 -9.218 -12.003 1.00 77.94 107 LEU A O 1
ATOM 812 N N . LYS A 1 108 ? 6.567 -10.620 -12.029 1.00 78.12 108 LYS A N 1
ATOM 813 C CA . LYS A 1 108 ? 7.180 -11.567 -12.971 1.00 78.12 108 LYS A CA 1
ATOM 814 C C . LYS A 1 108 ? 7.345 -10.959 -14.361 1.00 78.12 108 LYS A C 1
ATOM 816 O O . LYS A 1 108 ? 8.263 -11.325 -15.089 1.00 78.12 108 LYS A O 1
ATOM 821 N N . PHE A 1 109 ? 6.451 -10.050 -14.740 1.00 78.75 109 PHE A N 1
ATOM 822 C CA . PHE A 1 109 ? 6.430 -9.468 -16.074 1.00 78.75 109 PHE A CA 1
ATOM 823 C C . PHE A 1 109 ? 7.151 -8.120 -16.093 1.00 78.75 109 PHE A C 1
ATOM 825 O O . PHE A 1 109 ? 6.899 -7.238 -15.278 1.00 78.75 109 PHE A O 1
ATOM 832 N N . ARG A 1 110 ? 8.031 -7.938 -17.081 1.00 83.81 110 ARG A N 1
ATOM 833 C CA . ARG A 1 110 ? 8.711 -6.658 -17.346 1.00 83.81 110 ARG A CA 1
ATOM 834 C C . ARG A 1 110 ? 7.770 -5.582 -17.911 1.00 83.81 110 ARG A C 1
ATOM 836 O O . ARG A 1 110 ? 8.088 -4.392 -17.858 1.00 83.81 110 ARG A O 1
ATOM 843 N N . PHE A 1 111 ? 6.634 -6.006 -18.453 1.00 85.88 111 PHE A N 1
ATOM 844 C CA . PHE A 1 111 ? 5.669 -5.178 -19.165 1.00 85.88 111 PHE A CA 1
ATOM 845 C C . PHE A 1 111 ? 4.305 -5.247 -18.485 1.00 85.88 111 PHE A C 1
ATOM 847 O O . PHE A 1 111 ? 3.958 -6.263 -17.880 1.00 85.88 111 PHE A O 1
ATOM 854 N N . CYS A 1 112 ? 3.522 -4.182 -18.627 1.00 86.94 112 CYS A N 1
ATOM 855 C CA . CYS A 1 112 ? 2.132 -4.176 -18.208 1.00 86.94 112 CYS A CA 1
ATOM 856 C C . CYS A 1 112 ? 1.333 -5.213 -19.015 1.00 86.94 112 CYS A C 1
ATOM 858 O O . CYS A 1 112 ? 1.350 -5.142 -20.246 1.00 86.94 112 CYS A O 1
ATOM 860 N N . PRO A 1 113 ? 0.594 -6.132 -18.366 1.00 85.62 113 PRO A N 1
ATOM 861 C CA . PRO A 1 113 ? -0.185 -7.148 -19.073 1.00 85.62 113 PRO A CA 1
ATOM 862 C C . PRO A 1 113 ? -1.369 -6.563 -19.858 1.00 85.62 113 PRO A C 1
ATOM 864 O O . PRO A 1 113 ? -1.889 -7.230 -20.744 1.00 85.62 113 PRO A O 1
ATOM 867 N N . TYR A 1 114 ? -1.785 -5.328 -19.555 1.00 87.94 114 TYR A N 1
ATOM 868 C CA . TYR A 1 114 ? -2.930 -4.677 -20.195 1.00 87.94 114 TYR A CA 1
ATOM 869 C C . TYR A 1 114 ? -2.539 -3.822 -21.404 1.00 87.94 114 TYR A C 1
ATOM 871 O O . TYR A 1 114 ? -3.201 -3.886 -22.433 1.00 87.94 114 TYR A O 1
ATOM 879 N N . CYS A 1 115 ? -1.469 -3.024 -21.304 1.00 89.00 115 CYS A N 1
ATOM 880 C CA . CYS A 1 115 ? -1.064 -2.104 -22.377 1.00 89.00 115 CYS A CA 1
ATOM 881 C C . CYS A 1 115 ? 0.303 -2.413 -23.004 1.00 89.00 115 CYS A C 1
ATOM 883 O O . CYS A 1 115 ? 0.763 -1.663 -23.860 1.00 89.00 115 CYS A O 1
ATOM 885 N N . GLY A 1 116 ? 1.010 -3.451 -22.545 1.00 86.62 116 GLY A N 1
ATOM 886 C CA . GLY A 1 116 ? 2.325 -3.837 -23.071 1.00 86.62 116 GLY A CA 1
ATOM 887 C C . GLY A 1 116 ? 3.463 -2.853 -22.775 1.00 86.62 116 GLY A C 1
ATOM 888 O O . GLY A 1 116 ? 4.604 -3.098 -23.160 1.00 86.62 116 GLY A O 1
ATOM 889 N N . THR A 1 117 ? 3.201 -1.748 -22.072 1.00 87.56 117 THR A N 1
ATOM 890 C CA . THR A 1 117 ? 4.234 -0.751 -21.760 1.00 87.56 117 THR A CA 1
ATOM 891 C C . THR A 1 117 ? 5.200 -1.284 -20.703 1.00 87.56 117 THR A C 1
ATOM 893 O O . THR A 1 117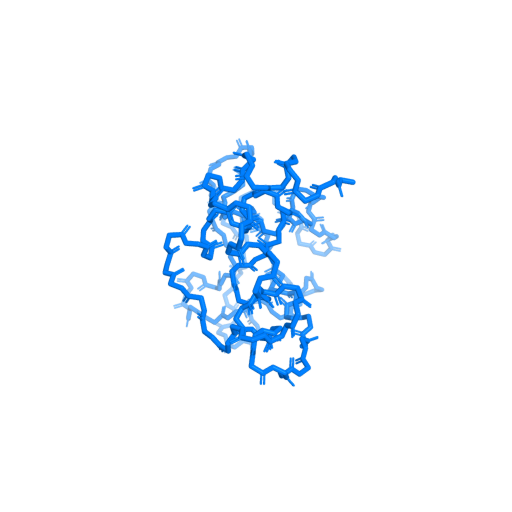 ? 4.782 -1.889 -19.715 1.00 87.56 117 THR A O 1
ATOM 896 N N . THR A 1 118 ? 6.502 -1.054 -20.893 1.00 87.00 118 THR A N 1
ATOM 897 C CA . THR A 1 118 ? 7.533 -1.401 -19.901 1.00 87.00 118 THR A CA 1
ATOM 898 C C . THR A 1 118 ? 7.295 -0.660 -18.588 1.00 87.00 118 THR A C 1
ATOM 900 O O . THR A 1 118 ? 7.048 0.545 -18.578 1.00 87.00 118 THR A O 1
ATOM 903 N N . TYR A 1 119 ? 7.425 -1.366 -17.464 1.00 83.94 119 TYR A N 1
ATOM 904 C CA . TYR A 1 119 ? 7.416 -0.708 -16.158 1.00 83.94 119 TYR A CA 1
ATOM 905 C C . TYR A 1 119 ? 8.687 0.109 -15.922 1.00 83.94 119 TYR A C 1
ATOM 907 O O . TYR A 1 119 ? 8.647 1.125 -15.236 1.00 83.94 119 TYR A O 1
ATOM 915 N N . LYS A 1 120 ? 9.820 -0.310 -16.499 1.00 83.00 120 LYS A N 1
ATOM 916 C CA . LYS A 1 120 ? 11.096 0.380 -16.309 1.00 83.00 120 LYS A CA 1
ATOM 917 C C . LYS A 1 120 ? 11.168 1.635 -17.169 1.00 83.00 120 LYS A C 1
ATOM 919 O O . LYS A 1 120 ? 11.004 1.548 -18.385 1.00 83.00 120 LYS A O 1
ATOM 924 N N . VAL A 1 121 ? 11.479 2.763 -16.538 1.00 79.19 121 VAL A N 1
ATOM 925 C CA . VAL A 1 121 ? 11.745 4.041 -17.206 1.00 79.19 121 VAL A CA 1
ATOM 926 C C . VAL A 1 121 ? 13.257 4.205 -17.304 1.00 79.19 121 VAL A C 1
ATOM 928 O O . VAL A 1 121 ? 13.940 4.321 -16.285 1.00 79.19 121 VAL A O 1
ATOM 931 N N . THR A 1 122 ? 13.792 4.176 -18.521 1.00 67.25 122 THR A N 1
ATOM 932 C CA . THR A 1 122 ? 15.181 4.564 -18.787 1.00 67.25 122 THR A CA 1
ATOM 933 C C . THR A 1 122 ? 15.344 6.066 -18.575 1.00 67.25 122 THR A C 1
ATOM 935 O O . THR A 1 122 ? 14.441 6.838 -18.896 1.00 67.25 122 THR A O 1
ATOM 938 N N . LYS A 1 123 ? 16.464 6.440 -17.950 1.00 55.19 123 LYS A N 1
ATOM 939 C CA . LYS A 1 123 ? 16.859 7.833 -17.723 1.00 55.19 123 LYS A CA 1
ATOM 940 C C . LYS A 1 123 ? 17.056 8.567 -19.042 1.00 55.19 123 LYS A C 1
ATOM 942 O O . LYS A 1 123 ? 17.566 7.913 -19.977 1.00 55.19 123 LYS A O 1
#

Foldseek 3Di:
DDLVQLCVQLVHDSVVSVCLVVLVQLDDDPSSLVSNCRSVQHHSVVSNCSSPVHPPPPPLLQWAALAPDDQQDHHPCLSVRNPPQADPPPRHGDCADPPPRHGDPDSRDQADPPPRHGSHDDD

InterPro domains:
  IPR001387 Cro/C1-type, helix-turn-helix domain [PF01381] (1-46)
  IPR001387 Cro/C1-type, helix-turn-helix domain [PS50943] (1-47)
  IPR001387 Cro/C1-type, helix-turn-helix domain [cd00093] (1-47)
  IPR010982 Lambda repressor-like, DNA-binding domain superfamily [G3DSA:1.10.260.40] (1-51)
  IPR010982 Lambda repressor-like, DNA-binding domain superfamily [SSF47413] (1-42)
  IPR025874 Double zinc ribbon [PF12773] (65-116)

pLDDT: mean 82.72, std 7.37, range [54.31, 92.0]

Secondary structure (DSSP, 8-state):
--HHHHHHHHT--HHHHHHHHTT--S---HHHHHHHHHHHT--HHHHHHHHHT------------TTT--TTSPPPGGGGSTT--S-TTT----SB-TTT--B---SS-SB-TTT--BS----

Organism: NCBI:txid1433147

Sequence (123 aa):
MSQAELAQKARMHLQSIGKIESGKTTRLNSKSSAGLSKALQVLEEYLDAACKGIPITAVQQLKICPRCWTPGTEAEAMWLHPHSKFCFACGTDSDRCRSCNEAIVSLKFRFCPYCGTTYKVTK